Protein AF-A0A356B013-F1 (afdb_monomer_lite)

Radius of gyration: 16.11 Å; chains: 1; bounding box: 36×32×44 Å

pLDDT: mean 87.69, std 13.39, range [35.03, 96.81]

Structure (mmCIF, N/CA/C/O backbone):
data_AF-A0A356B013-F1
#
_entry.id   AF-A0A356B013-F1
#
loop_
_atom_site.group_PDB
_atom_site.id
_atom_site.type_symbol
_atom_site.label_atom_id
_atom_site.label_alt_id
_atom_site.label_comp_id
_atom_site.label_asym_id
_atom_site.label_entity_id
_atom_site.label_seq_id
_atom_site.pdbx_PDB_ins_code
_atom_site.Cartn_x
_atom_site.Cartn_y
_atom_site.Cartn_z
_atom_site.occupancy
_atom_site.B_iso_or_equiv
_atom_site.auth_seq_id
_atom_site.auth_comp_id
_atom_site.auth_asym_id
_atom_site.auth_atom_id
_atom_site.pdbx_PDB_model_num
ATOM 1 N N . MET A 1 1 ? 6.571 1.560 -30.273 1.00 57.28 1 MET A N 1
ATOM 2 C CA . MET A 1 1 ? 6.312 0.480 -29.300 1.00 57.28 1 MET A CA 1
ATOM 3 C C . MET A 1 1 ? 5.177 0.919 -28.402 1.00 57.28 1 MET A C 1
ATOM 5 O O . MET A 1 1 ? 5.310 1.942 -27.735 1.00 57.28 1 MET A O 1
ATOM 9 N N . ASP A 1 2 ? 4.058 0.202 -28.436 1.00 73.00 2 ASP A N 1
ATOM 10 C CA . ASP A 1 2 ? 2.990 0.416 -27.467 1.00 73.00 2 ASP A CA 1
ATOM 11 C C . ASP A 1 2 ? 3.381 -0.263 -26.149 1.00 73.00 2 ASP A C 1
ATOM 13 O O . ASP A 1 2 ? 3.384 -1.486 -26.031 1.00 73.00 2 ASP A O 1
ATOM 17 N N . TYR A 1 3 ? 3.778 0.541 -25.161 1.00 83.81 3 TYR A N 1
ATOM 18 C CA . TYR A 1 3 ? 4.170 0.047 -23.838 1.00 83.81 3 TYR A CA 1
ATOM 19 C C . TYR A 1 3 ? 2.974 -0.413 -22.995 1.00 83.81 3 TYR A C 1
ATOM 21 O O . TYR A 1 3 ? 3.174 -0.860 -21.867 1.00 83.81 3 TYR A O 1
ATOM 29 N N . PHE A 1 4 ? 1.745 -0.317 -23.511 1.00 86.31 4 PHE A N 1
ATOM 30 C CA . PHE A 1 4 ? 0.533 -0.728 -22.811 1.00 86.31 4 PHE A CA 1
ATOM 31 C C . PHE A 1 4 ? 0.639 -2.144 -22.228 1.00 86.31 4 PHE A C 1
ATOM 33 O O . PHE A 1 4 ? 0.439 -2.326 -21.027 1.00 86.31 4 PHE A O 1
ATOM 40 N N . THR A 1 5 ? 1.058 -3.129 -23.028 1.00 88.00 5 THR A N 1
ATOM 41 C CA . THR A 1 5 ? 1.208 -4.525 -22.581 1.00 88.00 5 THR A CA 1
ATOM 42 C C . THR A 1 5 ? 2.231 -4.666 -21.451 1.00 88.00 5 THR A C 1
ATOM 44 O O . THR A 1 5 ? 2.004 -5.406 -20.491 1.00 88.00 5 THR A O 1
ATOM 47 N N . VAL A 1 6 ? 3.334 -3.914 -21.517 1.00 89.69 6 VAL A N 1
ATOM 48 C CA . VAL A 1 6 ? 4.386 -3.935 -20.489 1.00 89.69 6 VAL A CA 1
ATOM 49 C C . VAL A 1 6 ? 3.865 -3.341 -19.181 1.00 89.69 6 VAL A C 1
ATOM 51 O O . VAL A 1 6 ? 4.029 -3.945 -18.124 1.00 89.69 6 VAL A O 1
ATOM 54 N N . ILE A 1 7 ? 3.171 -2.201 -19.242 1.00 91.62 7 ILE A N 1
ATOM 55 C CA . ILE A 1 7 ? 2.559 -1.568 -18.065 1.00 91.62 7 ILE A CA 1
ATOM 56 C C . ILE A 1 7 ? 1.533 -2.494 -17.415 1.00 91.62 7 ILE A C 1
ATOM 58 O O . ILE A 1 7 ? 1.548 -2.662 -16.197 1.00 91.62 7 ILE A O 1
ATOM 62 N N . CYS A 1 8 ? 0.681 -3.141 -18.206 1.00 91.06 8 CYS A N 1
ATOM 63 C CA . CYS A 1 8 ? -0.296 -4.083 -17.676 1.00 91.06 8 CYS A CA 1
ATOM 64 C C . CYS A 1 8 ? 0.365 -5.306 -17.034 1.00 91.06 8 CYS A C 1
ATOM 66 O O . CYS A 1 8 ? -0.074 -5.727 -15.967 1.00 91.06 8 CYS A O 1
ATOM 68 N N . SER A 1 9 ? 1.461 -5.809 -17.605 1.00 91.31 9 SER A N 1
ATOM 69 C CA . SER A 1 9 ? 2.247 -6.897 -17.005 1.00 91.31 9 SER A CA 1
ATOM 70 C C . SER A 1 9 ? 2.846 -6.483 -15.656 1.00 91.31 9 SER A C 1
ATOM 72 O O . SER A 1 9 ? 2.742 -7.223 -14.680 1.00 91.31 9 SER A O 1
ATOM 74 N N . ILE A 1 10 ? 3.383 -5.258 -15.557 1.00 92.94 10 ILE A N 1
ATOM 75 C CA . ILE A 1 10 ? 3.887 -4.695 -14.293 1.00 92.94 10 ILE A CA 1
ATOM 76 C C . ILE A 1 10 ? 2.758 -4.580 -13.258 1.00 92.94 10 ILE A C 1
ATOM 78 O O . ILE A 1 10 ? 2.942 -4.963 -12.104 1.00 92.94 10 ILE A O 1
ATOM 82 N N . ILE A 1 11 ? 1.585 -4.077 -13.658 1.00 93.25 11 ILE A N 1
ATOM 83 C CA . ILE A 1 11 ? 0.411 -3.955 -12.780 1.00 93.25 11 ILE A CA 1
ATOM 84 C C . ILE A 1 11 ? -0.015 -5.331 -12.257 1.00 93.25 11 ILE A C 1
ATOM 86 O O . ILE A 1 11 ? -0.173 -5.496 -11.051 1.00 93.25 11 ILE A O 1
ATOM 90 N N . ILE A 1 12 ? -0.159 -6.324 -13.139 1.00 92.56 12 ILE A N 1
ATOM 91 C CA . ILE A 1 12 ? -0.546 -7.694 -12.768 1.00 92.56 12 ILE A CA 1
ATOM 92 C C . ILE A 1 12 ? 0.474 -8.294 -11.797 1.00 92.56 12 ILE A C 1
ATOM 94 O O . ILE A 1 12 ? 0.097 -8.858 -10.768 1.00 92.56 12 ILE A O 1
ATOM 98 N N . TYR A 1 13 ? 1.766 -8.134 -12.091 1.00 93.25 13 TYR A N 1
ATOM 99 C CA . TYR A 1 13 ? 2.840 -8.613 -11.229 1.00 93.25 13 TYR A CA 1
ATOM 100 C C . TYR A 1 13 ? 2.748 -8.021 -9.816 1.00 93.25 13 TYR A C 1
ATOM 102 O O . TYR A 1 13 ? 2.881 -8.756 -8.834 1.00 93.25 13 TYR A O 1
ATOM 110 N N . VAL A 1 14 ? 2.494 -6.711 -9.715 1.00 93.69 14 VAL A N 1
ATOM 111 C CA . VAL A 1 14 ? 2.348 -6.003 -8.437 1.00 93.69 14 VAL A CA 1
ATOM 112 C C . VAL A 1 14 ? 1.094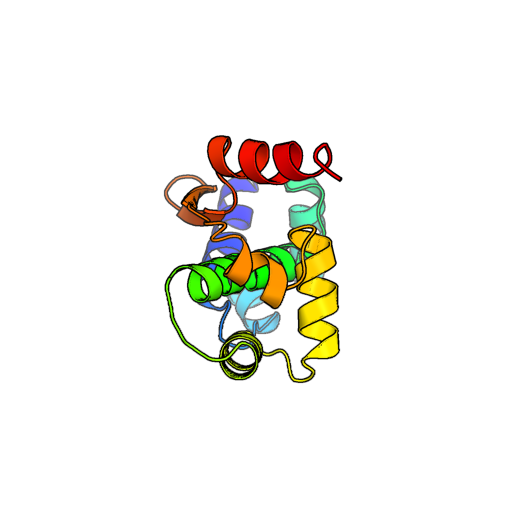 -6.453 -7.688 1.00 93.69 14 VAL A C 1
ATOM 114 O O . VAL A 1 14 ? 1.210 -6.803 -6.514 1.00 93.69 14 VAL A O 1
ATOM 117 N N . GLU A 1 15 ? -0.078 -6.488 -8.334 1.00 92.62 15 GLU A N 1
ATOM 118 C CA . GLU A 1 15 ? -1.342 -6.860 -7.675 1.00 92.62 15 GLU A CA 1
ATOM 119 C C . GLU A 1 15 ? -1.297 -8.281 -7.093 1.00 92.62 15 GLU A C 1
ATOM 121 O O . GLU A 1 15 ? -1.791 -8.511 -5.990 1.00 92.62 15 GLU A O 1
ATOM 126 N N . ASN A 1 16 ? -0.627 -9.217 -7.774 1.00 91.50 16 ASN A N 1
ATOM 127 C CA . ASN A 1 16 ? -0.478 -10.598 -7.307 1.00 91.50 16 ASN A CA 1
ATOM 128 C C . ASN A 1 16 ? 0.502 -10.757 -6.127 1.00 91.50 16 ASN A C 1
ATOM 130 O O . ASN A 1 16 ? 0.544 -11.819 -5.510 1.00 91.50 16 ASN A O 1
ATOM 134 N N . ARG A 1 17 ? 1.296 -9.725 -5.807 1.00 92.38 17 ARG A N 1
ATOM 135 C CA . ARG A 1 17 ? 2.378 -9.773 -4.805 1.00 92.38 17 ARG A CA 1
ATOM 136 C C . ARG A 1 17 ? 2.270 -8.683 -3.737 1.00 92.38 17 ARG A C 1
ATOM 138 O O . ARG A 1 17 ? 3.247 -8.372 -3.066 1.00 92.38 17 ARG A O 1
ATOM 145 N N . LEU A 1 18 ? 1.093 -8.088 -3.527 1.00 91.81 18 LEU A N 1
ATOM 146 C CA . LEU A 1 18 ? 0.931 -7.003 -2.543 1.00 91.81 18 LEU A CA 1
ATOM 147 C C . LEU A 1 18 ? 1.173 -7.439 -1.088 1.00 91.81 18 LEU A C 1
ATOM 149 O O . LEU A 1 18 ? 1.580 -6.609 -0.272 1.00 91.81 18 LEU A O 1
ATOM 153 N N . LYS A 1 19 ? 0.927 -8.716 -0.774 1.00 90.50 19 LYS A N 1
ATOM 154 C CA . LYS A 1 19 ? 1.123 -9.314 0.561 1.00 90.50 19 LYS A CA 1
ATOM 155 C C . LYS A 1 19 ? 2.472 -10.013 0.732 1.00 90.50 19 LYS A C 1
ATOM 157 O O . LYS A 1 19 ? 2.792 -10.506 1.804 1.00 90.50 19 LYS A O 1
ATOM 162 N N . THR A 1 20 ? 3.250 -10.092 -0.339 1.00 88.94 20 THR A N 1
ATOM 163 C CA . THR A 1 20 ? 4.558 -10.742 -0.362 1.00 88.94 20 THR A CA 1
ATOM 164 C C . THR A 1 20 ? 5.621 -9.721 -0.742 1.00 88.94 20 THR A C 1
ATOM 166 O O . THR A 1 20 ? 5.330 -8.554 -1.027 1.00 88.94 20 THR A O 1
ATOM 169 N N . ASP A 1 21 ? 6.881 -10.140 -0.742 1.00 86.12 21 ASP A N 1
ATOM 170 C CA . ASP A 1 21 ? 7.946 -9.276 -1.227 1.00 86.12 21 ASP A CA 1
ATOM 171 C C . ASP A 1 21 ? 7.895 -9.142 -2.751 1.00 86.12 21 ASP A C 1
ATOM 173 O O . ASP A 1 21 ? 7.674 -10.099 -3.494 1.00 86.12 21 ASP A O 1
ATOM 177 N N . ILE A 1 22 ? 8.087 -7.909 -3.215 1.00 88.88 22 ILE A N 1
ATOM 178 C CA . ILE A 1 22 ? 8.131 -7.571 -4.634 1.00 88.88 22 ILE A CA 1
ATOM 179 C C . ILE A 1 22 ? 9.595 -7.602 -5.054 1.00 88.88 22 ILE A C 1
ATOM 181 O O . ILE A 1 22 ? 10.370 -6.696 -4.744 1.00 88.88 22 ILE A O 1
ATOM 185 N N . SER A 1 23 ? 9.971 -8.656 -5.774 1.00 91.75 23 SER A N 1
ATOM 186 C CA . SER A 1 23 ? 11.314 -8.805 -6.324 1.00 91.75 23 SER A CA 1
ATOM 187 C C . SER A 1 23 ? 11.440 -8.018 -7.626 1.00 91.75 23 SER A C 1
ATOM 189 O O . SER A 1 23 ? 10.742 -8.298 -8.601 1.00 91.75 23 SER A O 1
ATOM 191 N N . TYR A 1 24 ? 12.342 -7.034 -7.668 1.00 91.25 24 TYR A N 1
ATOM 192 C CA . TYR A 1 24 ? 12.637 -6.328 -8.918 1.00 91.25 24 TYR A CA 1
ATOM 193 C C . TYR A 1 24 ? 13.338 -7.232 -9.934 1.00 91.25 24 TYR A C 1
ATOM 195 O O . TYR A 1 24 ? 13.084 -7.093 -11.121 1.00 91.25 24 TYR A O 1
ATOM 203 N N . LYS A 1 25 ? 14.130 -8.209 -9.480 1.00 92.69 25 LYS A N 1
ATOM 204 C CA . LYS A 1 25 ? 14.802 -9.176 -10.358 1.00 92.69 25 LYS A CA 1
ATOM 205 C C . LYS A 1 25 ? 13.806 -10.078 -11.092 1.00 92.69 25 LYS A C 1
ATOM 207 O O . LYS A 1 25 ? 13.974 -10.369 -12.271 1.00 92.69 25 LYS A O 1
ATOM 212 N N . GLU A 1 26 ? 12.758 -10.523 -10.398 1.00 91.69 26 GLU A N 1
ATOM 213 C CA . GLU A 1 26 ? 11.666 -11.268 -11.037 1.00 91.69 26 GLU A CA 1
ATOM 214 C C . GLU A 1 26 ? 10.887 -10.386 -12.010 1.00 91.69 26 GLU A C 1
ATOM 216 O O . GLU A 1 26 ? 10.556 -10.842 -13.097 1.00 91.69 26 GLU A O 1
ATOM 221 N N . LEU A 1 27 ? 10.651 -9.119 -11.661 1.00 91.75 27 LEU A N 1
ATOM 222 C CA . LEU A 1 27 ? 9.967 -8.176 -12.545 1.00 91.75 27 LEU A CA 1
ATOM 223 C C . LEU A 1 27 ? 10.763 -7.910 -13.839 1.00 91.75 27 LEU A C 1
ATOM 225 O O . LEU A 1 27 ? 10.178 -7.822 -14.918 1.00 91.75 27 LEU A O 1
ATOM 229 N N . GLU A 1 28 ? 12.090 -7.816 -13.751 1.00 93.56 28 GLU A N 1
ATOM 230 C CA . GLU A 1 28 ? 12.969 -7.723 -14.924 1.00 93.56 28 GLU A CA 1
ATOM 231 C C . GLU A 1 28 ? 12.880 -8.981 -15.796 1.00 93.56 28 GLU A C 1
ATOM 233 O O . GLU A 1 28 ? 12.763 -8.881 -17.016 1.00 93.56 28 GLU A O 1
ATOM 238 N N . LYS A 1 29 ? 12.863 -10.169 -15.176 1.00 91.56 29 LYS A N 1
ATOM 239 C CA . LYS A 1 29 ? 12.711 -11.447 -15.887 1.00 91.56 29 LYS A CA 1
ATOM 240 C C . LYS A 1 29 ? 11.348 -11.572 -16.577 1.00 91.56 29 LYS A C 1
ATOM 242 O O . LYS A 1 29 ? 11.294 -12.047 -17.704 1.00 91.56 29 LYS A O 1
ATOM 247 N N . GLU A 1 30 ? 10.277 -11.150 -15.910 1.00 87.62 30 GLU A N 1
ATOM 248 C CA . GLU A 1 30 ? 8.899 -11.209 -16.417 1.00 87.62 30 GLU A CA 1
ATOM 249 C C . GLU A 1 30 ? 8.696 -10.280 -17.620 1.00 87.62 30 GLU A C 1
ATOM 251 O O . GLU A 1 30 ? 8.038 -10.632 -18.593 1.00 87.62 30 GLU A O 1
ATOM 256 N N . THR A 1 31 ? 9.267 -9.074 -17.557 1.00 88.94 31 THR A N 1
ATOM 257 C CA . THR A 1 31 ? 9.057 -8.040 -18.581 1.00 88.94 31 THR A CA 1
ATOM 258 C C . THR A 1 31 ? 10.111 -8.051 -19.688 1.00 88.94 31 THR A C 1
ATOM 260 O O . THR A 1 31 ? 9.882 -7.457 -20.739 1.00 88.94 31 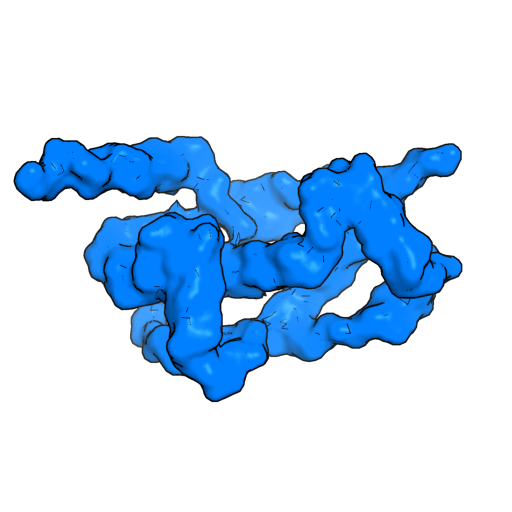THR A O 1
ATOM 263 N N . GLY A 1 32 ? 11.268 -8.682 -19.460 1.00 90.50 32 GLY A N 1
ATOM 264 C CA . GLY A 1 32 ? 12.422 -8.652 -20.363 1.00 90.50 32 GLY A CA 1
ATOM 265 C C . GLY A 1 32 ? 13.184 -7.320 -20.369 1.00 90.50 32 GLY A C 1
ATOM 266 O O . GLY A 1 32 ? 14.098 -7.144 -21.173 1.00 90.50 32 GLY A O 1
ATOM 267 N N . PHE A 1 33 ? 12.831 -6.378 -19.489 1.00 91.88 33 PHE A N 1
ATOM 268 C CA . PHE A 1 33 ? 13.449 -5.056 -19.400 1.00 91.88 33 PHE A CA 1
ATOM 269 C C . PHE A 1 33 ? 14.218 -4.882 -18.095 1.00 91.88 33 PHE A C 1
ATOM 271 O O . PHE A 1 33 ? 13.872 -5.462 -17.072 1.00 91.88 33 PHE A O 1
ATOM 278 N N . SER A 1 34 ? 15.234 -4.020 -18.107 1.00 95.25 34 SER A N 1
ATOM 279 C CA . SER A 1 34 ? 15.915 -3.621 -16.875 1.00 95.25 34 SER A CA 1
ATOM 280 C C . SER A 1 34 ? 15.003 -2.775 -15.983 1.00 95.25 34 SER A C 1
ATOM 282 O O . SER A 1 34 ? 14.140 -2.032 -16.458 1.00 95.25 34 SER A O 1
ATOM 284 N N . ILE A 1 35 ? 15.241 -2.801 -14.674 1.00 95.00 35 ILE A N 1
ATOM 285 C CA . ILE A 1 35 ? 14.451 -2.068 -13.683 1.00 95.00 35 ILE A CA 1
ATOM 286 C C . ILE A 1 35 ? 14.499 -0.557 -13.918 1.00 95.00 35 ILE A C 1
ATOM 288 O O . ILE A 1 35 ? 13.529 0.150 -13.641 1.00 95.00 35 ILE A O 1
ATOM 292 N N . ALA A 1 36 ? 15.615 -0.053 -14.452 1.00 95.38 36 ALA A N 1
ATOM 293 C CA . ALA A 1 36 ? 15.757 1.344 -14.837 1.00 95.38 36 ALA A CA 1
ATOM 294 C C . ALA A 1 36 ? 14.772 1.703 -15.958 1.00 95.38 36 ALA A C 1
ATOM 296 O O . ALA A 1 36 ? 14.035 2.681 -15.829 1.00 95.38 36 ALA A O 1
ATOM 297 N N . HIS A 1 37 ? 14.696 0.872 -17.002 1.00 93.75 37 HIS A N 1
ATOM 298 C CA . HIS A 1 37 ? 13.748 1.071 -18.094 1.00 93.75 37 HIS A CA 1
ATOM 299 C C . HIS A 1 37 ? 12.300 0.929 -17.613 1.00 93.75 37 HIS A C 1
ATOM 301 O O . HIS A 1 37 ? 11.476 1.785 -17.914 1.00 93.75 37 HIS A O 1
ATOM 307 N N . ILE A 1 38 ? 12.007 -0.080 -16.787 1.00 94.19 38 ILE A N 1
ATOM 308 C CA . ILE A 1 38 ? 10.683 -0.297 -16.182 1.00 94.19 38 ILE A CA 1
ATOM 309 C C . ILE A 1 38 ? 10.216 0.937 -15.405 1.00 94.19 38 ILE A C 1
ATOM 311 O O . ILE A 1 38 ? 9.081 1.379 -15.566 1.00 94.19 38 ILE A O 1
ATOM 315 N N . ARG A 1 39 ? 11.076 1.519 -14.562 1.00 94.94 39 ARG A N 1
ATOM 316 C CA . ARG A 1 39 ? 10.733 2.723 -13.789 1.00 94.94 39 ARG A CA 1
ATOM 317 C C . ARG A 1 39 ? 10.465 3.920 -14.695 1.00 94.94 39 ARG A C 1
ATOM 319 O O . ARG A 1 39 ? 9.497 4.637 -14.453 1.00 94.94 39 ARG A O 1
ATOM 326 N N . ASP A 1 40 ? 11.288 4.108 -15.723 1.00 93.75 40 ASP A N 1
ATOM 327 C CA . ASP A 1 40 ? 11.144 5.201 -16.685 1.00 93.75 40 ASP A CA 1
ATOM 328 C C . ASP A 1 40 ? 9.826 5.100 -17.469 1.00 93.75 40 ASP A C 1
ATOM 330 O O . ASP A 1 40 ? 9.021 6.033 -17.451 1.00 93.75 40 ASP A O 1
ATOM 334 N N . ILE A 1 41 ? 9.536 3.942 -18.077 1.00 93.38 41 ILE A N 1
ATOM 335 C CA . ILE A 1 41 ? 8.280 3.743 -18.817 1.00 93.38 41 ILE A CA 1
ATOM 336 C C . ILE A 1 41 ? 7.060 3.843 -17.897 1.00 93.38 41 ILE A C 1
ATOM 338 O O . ILE A 1 41 ? 6.035 4.392 -18.300 1.00 93.38 41 ILE A O 1
ATOM 342 N N . PHE A 1 42 ? 7.166 3.357 -16.656 1.00 94.06 42 PHE A N 1
ATOM 343 C CA . PHE A 1 42 ? 6.059 3.385 -15.708 1.00 94.06 42 PHE A CA 1
ATOM 344 C C . PHE A 1 42 ? 5.721 4.816 -15.298 1.00 94.06 42 PHE A C 1
ATOM 346 O O . PHE A 1 42 ? 4.552 5.197 -15.343 1.00 94.06 42 PHE A O 1
ATOM 353 N N . VAL A 1 43 ? 6.725 5.641 -14.986 1.00 94.81 43 VAL A N 1
ATOM 354 C CA . VAL A 1 43 ? 6.514 7.067 -14.696 1.00 94.81 43 VAL A CA 1
ATOM 355 C C . VAL A 1 43 ? 5.947 7.786 -15.918 1.00 94.81 43 VAL A C 1
ATOM 357 O O . VAL A 1 43 ? 4.949 8.487 -15.789 1.00 94.81 43 VAL A O 1
ATOM 360 N N . LYS A 1 44 ? 6.507 7.562 -17.112 1.00 92.19 44 LYS A N 1
ATOM 361 C CA . LYS A 1 44 ? 6.027 8.189 -18.357 1.00 92.19 44 LYS A CA 1
ATOM 362 C C . LYS A 1 44 ? 4.575 7.849 -18.699 1.00 92.19 44 LYS A C 1
ATOM 364 O O . LYS A 1 44 ? 3.932 8.617 -19.405 1.00 92.19 44 LYS A O 1
ATOM 369 N N . LYS A 1 45 ? 4.066 6.696 -18.252 1.00 90.75 45 LYS A N 1
ATOM 370 C CA . LYS A 1 45 ? 2.698 6.238 -18.551 1.00 90.75 45 LYS A CA 1
ATOM 371 C C . LYS A 1 45 ? 1.693 6.449 -17.427 1.00 90.75 45 LYS A C 1
ATOM 373 O O . LYS A 1 45 ? 0.507 6.544 -17.717 1.00 90.75 45 LYS A O 1
ATOM 378 N N . THR A 1 46 ? 2.137 6.491 -16.176 1.00 89.19 46 THR A N 1
ATOM 379 C CA . THR A 1 46 ? 1.249 6.590 -15.001 1.00 89.19 46 THR A CA 1
ATOM 380 C C . THR A 1 46 ? 1.409 7.894 -14.228 1.00 89.19 46 THR A C 1
ATOM 382 O O . THR A 1 46 ? 0.697 8.104 -13.248 1.00 89.19 46 THR A O 1
ATOM 385 N N . GLU A 1 47 ? 2.378 8.729 -14.622 1.00 92.06 47 GLU A N 1
ATOM 386 C CA . GLU A 1 47 ? 2.779 9.974 -13.950 1.00 92.06 47 GLU A CA 1
ATOM 387 C C . GLU A 1 47 ? 3.190 9.771 -12.481 1.00 92.06 47 GLU A C 1
ATOM 389 O O . GLU A 1 47 ? 3.273 10.710 -11.688 1.00 92.06 47 GLU A O 1
ATOM 394 N N . LYS A 1 48 ? 3.469 8.521 -12.092 1.00 92.75 48 LYS A N 1
ATOM 395 C CA . LYS A 1 48 ? 3.795 8.136 -10.722 1.00 92.75 48 LYS A CA 1
ATOM 396 C C . LYS A 1 48 ? 4.979 7.171 -10.692 1.00 92.75 48 LYS A C 1
ATOM 398 O O . LYS A 1 48 ? 5.061 6.260 -11.513 1.00 92.75 48 LYS A O 1
ATOM 403 N N . PRO A 1 49 ? 5.885 7.300 -9.707 1.00 95.50 49 PRO A N 1
ATOM 404 C CA . PRO A 1 49 ? 6.910 6.292 -9.472 1.00 95.50 49 PRO A CA 1
ATOM 405 C C . PRO A 1 49 ? 6.299 4.928 -9.142 1.00 95.50 49 PRO A C 1
ATOM 407 O O . PRO A 1 49 ? 5.348 4.840 -8.363 1.00 95.50 49 PRO A O 1
ATOM 410 N N . LEU A 1 50 ? 6.909 3.853 -9.647 1.00 94.31 50 LEU A N 1
ATOM 411 C CA . LEU A 1 50 ? 6.473 2.477 -9.378 1.00 94.31 50 LEU A CA 1
ATOM 412 C C . LEU A 1 50 ? 6.399 2.165 -7.872 1.00 94.31 50 LEU A C 1
ATOM 414 O O . LEU A 1 50 ? 5.456 1.532 -7.411 1.00 94.31 50 LEU A O 1
ATOM 418 N N . SER A 1 51 ? 7.358 2.653 -7.081 1.00 93.56 51 SER A N 1
ATOM 419 C CA . SER A 1 51 ? 7.360 2.481 -5.621 1.00 93.56 51 SER A CA 1
ATOM 420 C C . SER A 1 51 ? 6.156 3.143 -4.947 1.00 9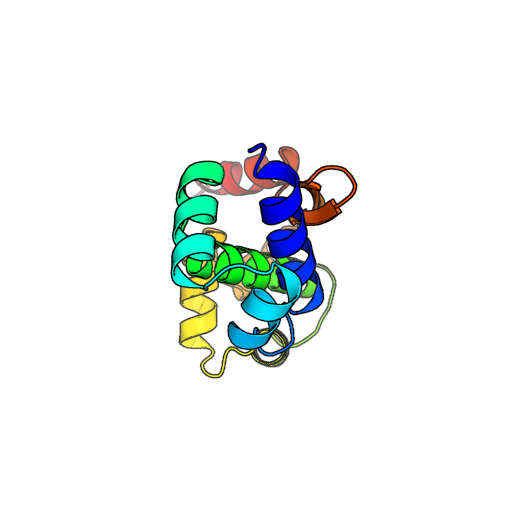3.56 51 SER A C 1
ATOM 422 O O . SER A 1 51 ? 5.569 2.576 -4.025 1.00 93.56 51 SER A O 1
ATOM 424 N N . ARG A 1 52 ? 5.758 4.329 -5.427 1.00 94.25 52 ARG A N 1
ATOM 425 C CA . ARG A 1 52 ? 4.567 5.035 -4.947 1.00 94.25 52 ARG A CA 1
ATOM 426 C C . ARG A 1 52 ? 3.304 4.272 -5.322 1.00 94.25 52 ARG A C 1
ATOM 428 O O . ARG A 1 52 ? 2.442 4.109 -4.466 1.00 94.25 52 ARG A O 1
ATOM 435 N N . TYR A 1 53 ? 3.227 3.771 -6.553 1.00 94.38 53 TYR A N 1
ATOM 436 C CA . TYR A 1 53 ? 2.120 2.926 -6.989 1.00 94.38 53 TYR A CA 1
ATOM 437 C C . TYR A 1 53 ? 1.975 1.695 -6.090 1.00 94.38 53 TYR A C 1
ATOM 439 O O . TYR A 1 53 ? 0.923 1.511 -5.490 1.00 94.38 53 TYR A O 1
ATOM 447 N N . ILE A 1 54 ? 3.045 0.916 -5.901 1.00 95.19 54 ILE A N 1
ATOM 448 C CA . ILE A 1 54 ? 3.055 -0.263 -5.019 1.00 95.19 54 ILE A CA 1
ATOM 449 C C . ILE A 1 54 ? 2.530 0.084 -3.621 1.00 95.19 54 ILE A C 1
ATOM 451 O O . ILE A 1 54 ? 1.681 -0.627 -3.082 1.00 95.19 54 ILE A O 1
ATOM 455 N N . LEU A 1 55 ? 3.010 1.184 -3.033 1.00 94.94 55 LEU A N 1
ATOM 456 C CA . LEU A 1 55 ? 2.567 1.619 -1.712 1.00 94.94 55 LEU A CA 1
ATOM 457 C C . LEU A 1 55 ? 1.071 1.974 -1.693 1.00 94.94 55 LEU A C 1
ATOM 459 O O . LEU A 1 55 ? 0.362 1.546 -0.784 1.00 94.94 55 LEU A O 1
ATOM 463 N N . GLU A 1 56 ? 0.588 2.719 -2.692 1.00 94.62 56 GLU A N 1
ATOM 464 C CA . GLU A 1 56 ? -0.836 3.046 -2.856 1.00 94.62 56 GLU A CA 1
ATOM 465 C C . GLU A 1 56 ? -1.681 1.767 -2.944 1.00 94.62 56 GLU A C 1
ATOM 467 O O . GLU A 1 56 ? -2.682 1.640 -2.237 1.00 94.62 56 GLU A O 1
ATOM 472 N N . ARG A 1 57 ? -1.246 0.775 -3.729 1.00 95.50 57 ARG A N 1
ATOM 473 C CA . ARG A 1 57 ? -1.945 -0.511 -3.871 1.00 95.50 57 ARG A CA 1
ATOM 474 C C . ARG A 1 57 ? -1.998 -1.298 -2.563 1.00 95.50 57 ARG A C 1
ATOM 476 O O . ARG A 1 57 ? -3.073 -1.779 -2.199 1.00 95.50 57 ARG A O 1
ATOM 483 N N . LYS A 1 58 ? -0.885 -1.384 -1.824 1.00 95.81 58 LYS A N 1
ATOM 484 C CA . LYS A 1 58 ? -0.837 -2.035 -0.501 1.00 95.81 58 LYS A CA 1
ATOM 485 C C . LYS A 1 58 ? -1.811 -1.390 0.484 1.00 95.81 58 LYS A C 1
ATOM 487 O O . LYS A 1 58 ? -2.592 -2.089 1.120 1.00 95.81 58 LYS A O 1
ATOM 492 N N . ILE A 1 59 ? -1.809 -0.059 0.570 1.00 96.50 59 ILE A N 1
ATOM 493 C CA . ILE A 1 59 ? -2.697 0.673 1.481 1.00 96.50 59 ILE A CA 1
ATOM 494 C C . ILE A 1 59 ? -4.168 0.510 1.101 1.00 96.50 59 ILE A C 1
ATOM 496 O O . ILE A 1 59 ? -4.992 0.291 1.983 1.00 96.50 59 ILE A O 1
ATOM 500 N N . LEU A 1 60 ? -4.513 0.574 -0.186 1.00 95.50 60 LEU A N 1
ATOM 501 C CA . LEU A 1 60 ? -5.901 0.396 -0.621 1.00 95.50 60 LEU A CA 1
ATOM 502 C C . LEU A 1 60 ? -6.420 -1.010 -0.294 1.00 95.50 60 LEU A C 1
ATOM 504 O O . LEU A 1 60 ? -7.538 -1.150 0.194 1.00 95.50 60 LEU A O 1
ATOM 508 N N . ASN A 1 61 ? -5.604 -2.046 -0.486 1.00 95.69 61 ASN A N 1
ATOM 509 C CA . ASN A 1 61 ? -5.982 -3.410 -0.115 1.00 95.69 61 ASN A CA 1
ATOM 510 C C . ASN A 1 61 ? -6.068 -3.592 1.414 1.00 95.69 61 ASN A C 1
ATOM 512 O O . ASN A 1 61 ? -7.004 -4.223 1.905 1.00 95.69 61 ASN A O 1
ATOM 516 N N . ALA A 1 62 ? -5.181 -2.956 2.186 1.00 95.88 62 ALA A N 1
ATOM 517 C CA . ALA A 1 62 ? -5.317 -2.895 3.640 1.00 95.88 62 ALA A CA 1
ATOM 518 C C . ALA A 1 62 ? -6.618 -2.188 4.066 1.00 95.88 62 ALA A C 1
ATOM 520 O O . ALA A 1 62 ? -7.303 -2.661 4.968 1.00 95.88 62 ALA A O 1
ATOM 521 N N . ALA A 1 63 ? -7.008 -1.098 3.394 1.00 95.56 63 ALA A N 1
ATOM 522 C CA . ALA A 1 63 ? -8.266 -0.392 3.649 1.00 95.56 63 ALA A CA 1
ATOM 523 C C . ALA A 1 63 ? -9.494 -1.280 3.376 1.00 95.56 63 ALA A C 1
ATOM 525 O O . ALA A 1 63 ? -10.484 -1.222 4.113 1.00 95.56 63 ALA A O 1
ATOM 526 N N . PHE A 1 64 ? -9.419 -2.153 2.366 1.00 94.62 64 PHE A N 1
ATOM 527 C CA . PHE A 1 64 ? -10.446 -3.166 2.115 1.00 94.62 64 PHE A CA 1
ATOM 528 C C . PHE A 1 64 ? -10.560 -4.147 3.282 1.00 94.62 64 PHE A C 1
ATOM 530 O O . PHE A 1 64 ? -11.653 -4.346 3.805 1.00 94.62 64 PHE A O 1
ATOM 537 N N . GLU A 1 65 ? -9.445 -4.699 3.763 1.00 94.94 65 GLU A N 1
ATOM 538 C CA . GLU A 1 65 ? -9.473 -5.603 4.922 1.00 94.94 65 GLU A CA 1
ATOM 539 C C . GLU A 1 65 ? -9.955 -4.895 6.195 1.00 94.94 65 GLU A C 1
ATOM 541 O O . GLU A 1 65 ? -10.740 -5.462 6.953 1.00 94.94 65 GLU A O 1
ATOM 546 N N . ILE A 1 66 ? -9.568 -3.635 6.410 1.00 95.00 66 ILE A N 1
ATOM 547 C CA . ILE A 1 66 ? -10.002 -2.842 7.569 1.00 95.00 66 ILE A CA 1
ATOM 548 C C . ILE A 1 66 ? -11.520 -2.641 7.589 1.00 95.00 66 ILE A C 1
ATOM 550 O O . ILE A 1 66 ? -12.104 -2.635 8.676 1.00 95.00 66 ILE A O 1
ATOM 554 N N . SER A 1 67 ? -12.133 -2.470 6.415 1.00 91.06 67 SER A N 1
ATOM 555 C CA . SER A 1 67 ? -13.569 -2.209 6.256 1.00 91.06 67 SER A CA 1
ATOM 556 C C . SER A 1 67 ? -14.427 -3.476 6.250 1.00 91.06 67 SER A C 1
ATOM 558 O O . SER A 1 67 ? -15.579 -3.426 6.676 1.00 91.06 67 SER A O 1
ATOM 560 N N . HIS A 1 68 ? -13.874 -4.613 5.821 1.00 89.62 68 HIS A N 1
ATOM 561 C CA . HIS A 1 68 ? -14.628 -5.862 5.649 1.00 89.62 68 HIS A CA 1
ATOM 562 C C . HIS A 1 68 ? -14.338 -6.919 6.721 1.00 89.62 68 HIS A C 1
ATOM 564 O O . HIS A 1 68 ? -15.024 -7.938 6.778 1.00 89.62 68 HIS A O 1
ATOM 570 N N . THR A 1 69 ? -13.342 -6.703 7.583 1.00 92.94 69 THR A N 1
ATOM 571 C CA . THR A 1 69 ? -12.946 -7.669 8.616 1.00 92.94 69 THR A CA 1
ATOM 572 C C . THR A 1 69 ? -12.834 -7.022 9.997 1.00 92.94 69 THR A C 1
ATOM 574 O O . THR A 1 69 ? -12.688 -5.806 10.139 1.00 92.94 69 THR A O 1
ATOM 577 N N . LYS A 1 70 ? -12.869 -7.857 11.042 1.00 92.25 70 LYS A N 1
ATOM 578 C CA . LYS A 1 70 ? -12.631 -7.455 12.441 1.00 92.25 70 LYS A CA 1
ATOM 579 C C . LYS A 1 70 ? -11.174 -7.640 12.879 1.00 92.25 70 LYS A C 1
ATOM 581 O O . LYS A 1 70 ? -10.874 -7.544 14.064 1.00 92.25 70 LYS A O 1
ATOM 586 N N . GLU A 1 71 ? -10.278 -7.930 11.943 1.00 95.62 71 GLU A N 1
ATOM 587 C CA . GLU A 1 71 ? -8.877 -8.204 12.243 1.00 95.62 71 GLU A CA 1
ATOM 588 C C . GLU A 1 71 ? -8.170 -6.978 12.836 1.00 95.62 71 GLU A C 1
ATOM 590 O O . GLU A 1 71 ? -8.558 -5.827 12.593 1.00 95.62 71 GLU A O 1
ATOM 595 N N . THR A 1 72 ? -7.152 -7.200 13.665 1.00 95.31 72 THR A N 1
ATOM 596 C CA . THR A 1 72 ? -6.420 -6.100 14.299 1.00 95.31 72 THR A CA 1
ATOM 597 C C . THR A 1 72 ? -5.670 -5.284 13.243 1.00 95.31 72 THR A C 1
ATOM 599 O O . THR A 1 72 ? -5.213 -5.806 12.228 1.00 95.31 72 THR A O 1
ATOM 602 N N . LEU A 1 73 ? -5.534 -3.974 13.475 1.00 95.00 73 LEU A N 1
ATOM 603 C CA . LEU A 1 73 ? -4.803 -3.096 12.554 1.00 95.00 73 LEU A CA 1
ATOM 604 C C . LEU A 1 73 ? -3.328 -3.506 12.427 1.00 95.00 73 LEU A C 1
ATOM 606 O O . LEU A 1 73 ? -2.748 -3.346 11.358 1.00 95.00 73 LEU A O 1
ATOM 610 N N . LEU A 1 74 ? -2.757 -4.062 13.501 1.00 95.00 74 LEU A N 1
ATOM 611 C CA . LEU A 1 74 ? -1.401 -4.602 13.525 1.00 95.00 74 LEU A CA 1
ATOM 612 C C . LEU A 1 74 ? -1.254 -5.791 12.569 1.00 95.00 74 LEU A C 1
ATOM 614 O O . LEU A 1 74 ? -0.409 -5.738 11.683 1.00 95.00 74 LEU A O 1
ATOM 618 N N . ASN A 1 75 ? -2.121 -6.804 12.674 1.00 95.56 75 ASN A N 1
ATOM 619 C CA . ASN A 1 75 ? -2.049 -7.983 11.806 1.00 95.56 75 ASN A CA 1
ATOM 620 C C . ASN A 1 75 ? -2.254 -7.602 10.333 1.00 95.56 75 ASN A C 1
ATOM 622 O O . ASN A 1 75 ? -1.551 -8.092 9.450 1.00 95.56 75 ASN A O 1
ATOM 626 N N . ILE A 1 76 ? -3.181 -6.675 10.057 1.00 96.12 76 ILE A N 1
ATOM 627 C CA . ILE A 1 76 ? -3.375 -6.157 8.698 1.00 96.12 76 ILE A CA 1
ATOM 628 C C . ILE A 1 76 ? -2.098 -5.457 8.215 1.00 96.12 76 ILE A C 1
ATOM 630 O O . ILE A 1 76 ? -1.660 -5.714 7.099 1.00 96.12 76 ILE A O 1
ATOM 634 N N . ALA A 1 77 ? -1.467 -4.606 9.027 1.00 95.62 77 ALA A N 1
ATOM 635 C CA . ALA A 1 77 ? -0.217 -3.943 8.653 1.00 95.62 77 ALA A CA 1
ATOM 636 C C . ALA A 1 77 ? 0.902 -4.957 8.333 1.00 95.62 77 ALA A C 1
ATOM 638 O O . ALA A 1 77 ? 1.583 -4.825 7.309 1.00 95.62 77 ALA A O 1
ATOM 639 N N . GLU A 1 78 ? 1.042 -6.001 9.151 1.00 94.94 78 GLU A N 1
ATOM 640 C CA . GLU A 1 78 ? 2.026 -7.071 8.958 1.00 94.94 78 GLU A CA 1
ATOM 641 C C . GLU A 1 78 ? 1.814 -7.825 7.640 1.00 94.94 78 GLU A C 1
ATOM 643 O O . GLU A 1 78 ? 2.779 -8.022 6.901 1.00 94.94 78 GLU A O 1
ATOM 648 N N . LYS A 1 79 ? 0.563 -8.143 7.267 1.00 95.19 79 LYS A N 1
ATOM 649 C CA . LYS A 1 79 ? 0.239 -8.794 5.979 1.00 95.19 79 LYS A CA 1
ATOM 650 C C . LYS A 1 79 ? 0.715 -8.023 4.751 1.00 95.19 79 LYS A C 1
ATOM 652 O O . LYS A 1 79 ? 0.901 -8.623 3.699 1.00 95.19 79 LYS A O 1
ATOM 657 N N . TYR A 1 80 ? 0.864 -6.702 4.849 1.00 95.00 80 TYR A N 1
ATOM 658 C CA . TYR A 1 80 ? 1.350 -5.856 3.753 1.00 95.00 80 TYR A CA 1
ATOM 659 C C . TYR A 1 80 ? 2.836 -5.472 3.913 1.00 95.00 80 TYR A C 1
ATOM 661 O O . TYR A 1 80 ? 3.330 -4.575 3.217 1.00 95.00 80 TYR A O 1
ATOM 669 N N . ASN A 1 81 ? 3.568 -6.194 4.770 1.00 92.06 81 ASN A N 1
ATOM 670 C CA . ASN A 1 81 ? 4.988 -6.031 5.103 1.00 92.06 81 ASN A CA 1
ATOM 671 C C . ASN A 1 81 ? 5.331 -4.692 5.774 1.00 92.06 81 ASN A C 1
ATOM 673 O O . ASN A 1 81 ? 6.443 -4.176 5.621 1.00 92.06 81 ASN A O 1
ATOM 677 N N . PHE A 1 82 ? 4.404 -4.116 6.544 1.00 93.19 82 PHE A N 1
ATOM 678 C CA . PHE A 1 82 ? 4.722 -2.985 7.411 1.00 93.19 82 PHE A CA 1
ATOM 679 C C . PHE A 1 82 ? 5.215 -3.486 8.766 1.00 93.19 82 PHE A C 1
ATOM 681 O O . PHE A 1 82 ? 4.432 -3.884 9.618 1.00 93.19 82 PHE A O 1
ATOM 688 N N . LYS A 1 83 ? 6.532 -3.412 8.979 1.00 89.06 83 LYS A N 1
ATOM 6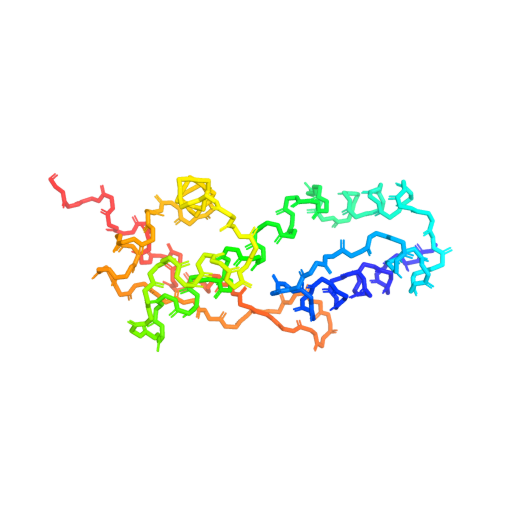89 C CA . LYS A 1 83 ? 7.165 -3.797 10.253 1.00 89.06 83 LYS A CA 1
ATOM 690 C C . LYS A 1 83 ? 6.867 -2.827 11.398 1.00 89.06 83 LYS A C 1
ATOM 692 O O . LYS A 1 83 ? 6.960 -3.203 12.557 1.00 89.06 83 LYS A O 1
ATOM 697 N N . ASN A 1 84 ? 6.572 -1.568 11.071 1.00 93.50 84 ASN A N 1
ATOM 698 C CA . ASN A 1 84 ? 6.296 -0.525 12.051 1.00 93.50 84 ASN A CA 1
ATOM 699 C C . ASN A 1 84 ? 4.859 0.016 11.864 1.00 93.50 84 ASN A C 1
ATOM 701 O O . ASN A 1 84 ? 4.563 0.582 10.800 1.00 93.50 84 ASN A O 1
ATOM 705 N N . PRO A 1 85 ? 3.988 -0.099 12.887 1.00 92.44 85 PRO A N 1
ATOM 706 C CA . PRO A 1 85 ? 2.625 0.442 12.872 1.00 92.44 85 PRO A CA 1
ATOM 707 C C . PRO A 1 85 ? 2.534 1.951 12.608 1.00 92.44 85 PRO A C 1
ATOM 709 O O . PRO A 1 85 ? 1.593 2.406 11.953 1.00 92.44 85 PRO A O 1
ATOM 712 N N . ASP A 1 86 ? 3.517 2.740 13.045 1.00 94.38 86 ASP A N 1
ATOM 713 C CA . ASP A 1 86 ? 3.560 4.183 12.791 1.00 94.38 86 ASP A CA 1
ATOM 714 C C . ASP A 1 86 ? 3.808 4.477 11.314 1.00 94.38 86 ASP A C 1
ATOM 716 O O . ASP A 1 86 ? 3.212 5.391 10.740 1.00 94.38 86 ASP A O 1
ATOM 720 N N . THR A 1 87 ? 4.686 3.697 10.675 1.00 95.69 87 THR A N 1
ATOM 721 C CA . THR A 1 87 ? 4.946 3.814 9.236 1.00 95.69 87 THR A CA 1
ATOM 722 C C . THR A 1 87 ? 3.694 3.467 8.441 1.00 95.69 87 THR A C 1
ATOM 724 O O . THR A 1 87 ? 3.345 4.198 7.512 1.00 95.69 87 THR A O 1
ATOM 727 N N . PHE A 1 88 ? 2.990 2.402 8.837 1.00 96.81 88 PHE A N 1
ATOM 728 C CA . PHE A 1 88 ? 1.704 2.040 8.249 1.00 96.81 88 PHE A CA 1
ATOM 729 C C . PHE A 1 88 ? 0.680 3.165 8.415 1.00 96.81 88 PHE A C 1
ATOM 731 O O . PHE A 1 88 ? 0.135 3.638 7.423 1.00 96.81 88 PHE A O 1
ATOM 738 N N . THR A 1 89 ? 0.481 3.661 9.637 1.00 96.69 89 THR A N 1
ATOM 739 C CA . THR A 1 89 ? -0.508 4.706 9.943 1.00 96.69 89 THR A CA 1
ATOM 740 C C . THR A 1 89 ? -0.246 5.991 9.161 1.00 96.69 89 THR A C 1
ATOM 742 O O . THR A 1 89 ? -1.172 6.553 8.573 1.00 96.69 89 THR A O 1
ATOM 745 N N . ARG A 1 90 ? 1.015 6.440 9.073 1.00 96.31 90 ARG A N 1
ATOM 746 C CA . ARG A 1 90 ? 1.388 7.627 8.283 1.00 96.31 90 ARG A CA 1
ATOM 747 C C . ARG A 1 90 ? 1.151 7.418 6.790 1.00 96.31 90 ARG A C 1
ATOM 749 O O . ARG A 1 90 ? 0.605 8.302 6.131 1.00 96.31 90 ARG A O 1
ATOM 756 N N . ALA A 1 91 ? 1.551 6.267 6.246 1.00 96.06 91 ALA A N 1
ATOM 757 C CA . ALA A 1 91 ? 1.326 5.948 4.838 1.00 96.06 91 ALA A CA 1
ATOM 758 C C . ALA A 1 91 ? -0.173 5.858 4.518 1.00 96.06 91 ALA A C 1
ATOM 760 O O . ALA A 1 91 ? -0.614 6.410 3.509 1.00 96.06 91 ALA A O 1
ATOM 761 N N . PHE A 1 92 ? -0.943 5.227 5.404 1.00 96.50 92 PHE A N 1
ATOM 762 C CA . PHE A 1 92 ? -2.386 5.076 5.294 1.00 96.50 92 PHE A CA 1
ATOM 763 C C . PHE A 1 92 ? -3.085 6.438 5.300 1.00 96.50 92 PHE A C 1
ATOM 765 O O . PHE A 1 92 ? -3.828 6.738 4.367 1.00 96.50 92 PHE A O 1
ATOM 772 N N . LYS A 1 93 ? -2.765 7.310 6.266 1.00 95.00 93 LYS A N 1
ATOM 773 C CA . LYS A 1 93 ? -3.314 8.674 6.330 1.00 95.00 93 LYS A CA 1
ATOM 774 C C . LYS A 1 93 ? -2.947 9.509 5.113 1.00 95.00 93 LYS A C 1
ATOM 776 O O . LYS A 1 93 ? -3.800 10.188 4.559 1.00 95.00 93 LYS A O 1
ATOM 781 N N . ARG A 1 94 ? -1.709 9.413 4.628 1.00 93.94 94 ARG A N 1
ATOM 782 C CA . ARG A 1 94 ? -1.279 10.139 3.424 1.00 93.94 94 ARG A CA 1
ATOM 783 C C . ARG A 1 94 ? -2.051 9.731 2.164 1.00 93.94 94 ARG A C 1
ATOM 785 O O . ARG A 1 94 ? -2.223 10.558 1.278 1.00 93.94 94 ARG A O 1
ATOM 792 N N . ILE A 1 95 ? -2.452 8.465 2.052 1.00 92.94 95 ILE A N 1
ATOM 793 C CA . ILE A 1 95 ? -3.112 7.929 0.850 1.00 92.94 95 ILE A CA 1
ATOM 794 C C . ILE A 1 95 ? -4.638 8.029 0.941 1.00 92.94 95 ILE A C 1
ATOM 796 O O . ILE A 1 95 ? -5.287 8.273 -0.071 1.00 92.94 95 ILE A O 1
ATOM 800 N N . THR A 1 96 ? -5.207 7.836 2.130 1.00 91.69 96 THR A N 1
ATOM 801 C CA . THR A 1 96 ? -6.665 7.780 2.341 1.00 91.69 96 THR A CA 1
ATOM 802 C C . THR A 1 96 ? -7.247 9.048 2.970 1.00 91.69 96 THR A C 1
ATOM 804 O O . THR A 1 96 ? -8.460 9.204 2.995 1.00 91.69 96 THR A O 1
ATOM 807 N N . GLY A 1 97 ? -6.404 9.939 3.500 1.00 92.44 97 GLY A N 1
ATOM 808 C CA . GLY A 1 97 ? -6.801 11.125 4.268 1.00 92.44 97 GLY A CA 1
ATOM 809 C C . GLY A 1 97 ? -7.027 10.863 5.763 1.00 92.44 97 GLY A C 1
ATOM 810 O O . GLY A 1 97 ? -6.917 11.786 6.566 1.00 92.44 97 GLY A O 1
ATOM 811 N N . LEU A 1 98 ? -7.262 9.611 6.165 1.00 93.12 98 LEU A N 1
ATOM 812 C CA . LEU A 1 98 ? -7.652 9.237 7.529 1.00 93.12 98 LEU A CA 1
ATOM 813 C C . LEU A 1 98 ? -6.695 8.213 8.128 1.00 93.12 98 LEU A C 1
ATOM 815 O O . LEU A 1 98 ? -6.032 7.472 7.412 1.00 93.12 98 LEU A O 1
ATOM 819 N N . THR A 1 99 ? -6.617 8.127 9.449 1.00 95.38 99 THR A N 1
ATOM 820 C CA . THR A 1 99 ? -5.914 7.019 10.108 1.00 95.38 99 THR A CA 1
ATOM 821 C C . THR A 1 99 ? -6.679 5.699 9.924 1.00 95.38 99 THR A C 1
ATOM 823 O O . THR A 1 99 ? -7.899 5.713 9.740 1.00 95.38 99 THR A O 1
ATOM 826 N N . PRO A 1 100 ? -6.013 4.532 10.024 1.00 94.69 100 PRO A N 1
ATOM 827 C CA . PRO A 1 100 ? -6.686 3.232 9.945 1.00 94.69 100 PRO A CA 1
ATOM 828 C C . PRO A 1 100 ? -7.850 3.079 10.944 1.00 94.69 100 PRO A C 1
ATOM 830 O O . PRO A 1 100 ? -8.889 2.504 10.616 1.00 94.69 100 PRO A O 1
ATOM 833 N N . SER A 1 101 ? -7.697 3.629 12.155 1.00 94.44 101 SER A N 1
ATOM 834 C CA . SER A 1 101 ? -8.726 3.615 13.202 1.00 94.44 101 SER A CA 1
ATOM 835 C C . SER A 1 101 ? -9.940 4.473 12.838 1.00 94.44 101 SER A C 1
ATOM 837 O O . SER A 1 101 ? -11.073 4.008 12.965 1.00 94.44 101 SER A O 1
ATOM 839 N N . GLU A 1 102 ? -9.721 5.699 12.351 1.00 93.56 102 GLU A N 1
ATOM 840 C CA . GLU A 1 102 ? -10.794 6.584 11.867 1.00 93.56 102 GLU A CA 1
ATOM 841 C C . GLU A 1 102 ? -11.517 5.966 10.670 1.00 93.56 102 GLU A C 1
ATOM 843 O O . GLU A 1 102 ? -12.745 5.951 10.627 1.00 93.56 102 GLU A O 1
ATOM 848 N N . PHE A 1 103 ? -10.764 5.378 9.738 1.00 94.12 103 PHE A N 1
ATOM 849 C CA . PHE A 1 103 ? -11.309 4.707 8.561 1.00 94.12 103 PHE A CA 1
ATOM 850 C C . PHE A 1 103 ? -12.283 3.585 8.946 1.00 94.12 103 PHE A C 1
ATOM 852 O O . PHE A 1 103 ? -13.393 3.502 8.412 1.00 94.12 103 PHE A O 1
ATOM 859 N N . ARG A 1 104 ? -11.902 2.763 9.935 1.00 93.06 104 ARG A N 1
ATOM 860 C CA . ARG A 1 104 ? -12.761 1.713 10.500 1.00 93.06 104 ARG A CA 1
ATOM 861 C C . ARG A 1 104 ? -13.980 2.289 11.217 1.00 93.06 104 ARG A C 1
ATOM 863 O O . ARG A 1 104 ? -15.093 1.814 10.996 1.00 93.06 104 ARG A O 1
ATOM 870 N N . LYS A 1 105 ? -13.784 3.300 12.068 1.00 92.50 105 LYS A N 1
ATOM 871 C CA . LYS A 1 105 ? -14.858 3.935 12.849 1.00 92.50 105 LYS A CA 1
ATOM 872 C C . LYS A 1 105 ? -15.928 4.543 11.939 1.00 92.50 105 LYS A C 1
ATOM 874 O O . LYS A 1 105 ? -17.116 4.345 12.180 1.00 92.50 105 LYS A O 1
ATOM 879 N N . ASN A 1 106 ? -15.503 5.203 10.865 1.00 90.06 106 ASN A N 1
ATOM 880 C CA . ASN A 1 106 ? -16.380 5.879 9.910 1.00 90.06 106 ASN A CA 1
ATOM 881 C C . ASN A 1 106 ? -17.065 4.916 8.925 1.00 90.06 106 ASN A C 1
ATOM 883 O O . ASN A 1 106 ? -17.867 5.361 8.102 1.00 90.06 106 ASN A O 1
ATOM 887 N N . LYS A 1 107 ? -16.769 3.605 8.999 1.00 87.75 107 LYS A N 1
ATOM 888 C CA . LYS A 1 107 ? -17.302 2.569 8.096 1.00 87.75 107 LYS A CA 1
ATOM 889 C C . LYS A 1 107 ? -17.170 2.981 6.625 1.00 87.75 107 LYS A C 1
ATOM 891 O O . LYS A 1 107 ? -18.122 2.888 5.845 1.00 87.75 107 LYS A O 1
ATOM 896 N N . ILE A 1 108 ? -16.001 3.515 6.281 1.00 88.62 108 ILE A N 1
ATOM 897 C CA . ILE A 1 108 ? -15.656 3.845 4.899 1.00 88.62 108 ILE A CA 1
ATOM 898 C C . ILE A 1 108 ? -15.343 2.536 4.191 1.00 88.62 108 ILE A C 1
ATOM 900 O O . ILE A 1 108 ? -14.744 1.640 4.792 1.00 88.62 108 ILE A O 1
ATOM 904 N N . THR A 1 109 ? -15.766 2.405 2.938 1.00 87.19 109 THR A N 1
ATOM 905 C CA . THR A 1 109 ? -15.518 1.189 2.173 1.00 87.19 109 THR A CA 1
ATOM 906 C C . THR A 1 109 ? -14.673 1.489 0.945 1.00 87.19 109 THR A C 1
ATOM 908 O O . THR A 1 109 ? -14.430 2.627 0.554 1.00 87.19 109 THR A O 1
ATOM 911 N N . VAL A 1 110 ? -14.104 0.446 0.365 1.00 88.50 110 VAL A N 1
ATOM 912 C CA . VAL A 1 110 ? -13.374 0.552 -0.895 1.00 88.50 110 VAL A CA 1
ATOM 913 C C . VAL A 1 110 ? -13.911 -0.519 -1.819 1.00 88.50 110 VAL A C 1
ATOM 915 O O . VAL A 1 110 ? -14.202 -1.636 -1.392 1.00 88.50 110 VAL A O 1
ATOM 918 N N . GLY A 1 111 ? -14.095 -0.149 -3.080 1.00 87.50 111 GLY A N 1
ATOM 919 C CA . GLY A 1 111 ? -14.714 -0.999 -4.085 1.00 87.50 111 GLY A CA 1
ATOM 920 C C . GLY A 1 111 ? -13.693 -1.594 -5.044 1.00 87.50 111 GLY A C 1
ATOM 921 O O . GLY A 1 111 ? -12.481 -1.417 -4.907 1.00 87.50 111 GLY A O 1
ATOM 922 N N . ARG A 1 112 ? -14.201 -2.286 -6.064 1.00 89.12 112 ARG A N 1
ATOM 923 C CA . ARG A 1 112 ? -13.395 -2.746 -7.198 1.00 89.12 112 ARG A CA 1
ATOM 924 C C . ARG A 1 112 ? -13.323 -1.647 -8.254 1.00 89.12 112 ARG A C 1
ATOM 926 O O . ARG A 1 112 ? -14.346 -1.097 -8.648 1.00 89.12 112 ARG A O 1
ATOM 933 N N . ILE A 1 113 ? -12.119 -1.379 -8.742 1.00 90.88 113 ILE A N 1
ATOM 934 C CA . ILE A 1 113 ? -11.836 -0.455 -9.841 1.00 90.88 113 ILE A CA 1
ATOM 935 C C . ILE A 1 113 ? -11.075 -1.180 -10.951 1.00 90.88 113 ILE A C 1
ATOM 937 O O . ILE A 1 113 ? -10.388 -2.174 -10.707 1.00 90.88 113 ILE A O 1
ATOM 941 N N . LYS A 1 114 ? -11.189 -0.678 -12.181 1.00 90.00 114 LYS A N 1
ATOM 942 C CA . LYS A 1 114 ? -10.403 -1.161 -13.320 1.00 90.00 114 LYS A CA 1
ATOM 943 C C . LYS A 1 114 ? -9.009 -0.525 -13.279 1.00 90.00 114 LYS A C 1
ATOM 945 O O . LYS A 1 114 ? -8.904 0.694 -13.213 1.00 90.00 114 LYS A O 1
ATOM 950 N N . LEU A 1 115 ? -7.961 -1.348 -13.320 1.00 89.31 115 LEU A N 1
ATOM 951 C CA . LEU A 1 115 ? -6.556 -0.914 -13.311 1.00 89.31 115 LEU A CA 1
ATOM 952 C C . LEU A 1 115 ? -5.950 -0.906 -14.721 1.00 89.31 115 LEU A C 1
ATOM 954 O O . LEU A 1 115 ? -5.281 0.045 -15.106 1.00 89.31 115 LEU A O 1
ATOM 958 N N . CYS A 1 116 ? -6.209 -1.962 -15.493 1.00 86.69 116 CYS A N 1
ATOM 959 C CA . CYS A 1 116 ? -5.860 -2.102 -16.910 1.00 86.69 116 CYS A CA 1
ATOM 960 C C . CYS A 1 116 ? -6.989 -2.883 -17.625 1.00 86.69 116 CYS A C 1
ATOM 962 O O . CYS A 1 116 ? -7.923 -3.370 -16.984 1.00 86.69 116 CYS A O 1
ATOM 964 N N . ALA A 1 117 ? -6.967 -2.977 -18.960 1.00 82.62 117 ALA A N 1
ATOM 965 C CA . ALA A 1 117 ? -7.816 -3.885 -19.731 1.00 82.62 117 ALA A CA 1
ATOM 966 C C . ALA A 1 117 ? -7.840 -5.301 -19.118 1.00 82.62 117 ALA A C 1
ATOM 968 O O . ALA A 1 117 ? -6.829 -5.991 -19.089 1.00 82.62 117 ALA A O 1
ATOM 969 N N . GLY A 1 118 ? -9.000 -5.704 -18.589 1.00 84.75 118 GLY A N 1
ATOM 970 C CA . GLY A 1 118 ? -9.205 -7.010 -17.952 1.00 84.75 118 GLY A CA 1
ATOM 971 C C . GLY A 1 118 ? -8.678 -7.150 -16.518 1.00 84.75 118 GLY A C 1
ATOM 972 O O . GLY A 1 118 ? -8.956 -8.159 -15.880 1.00 84.75 118 GLY A O 1
ATOM 973 N N . VAL A 1 119 ? -7.976 -6.149 -15.975 1.00 87.50 119 VAL A N 1
ATOM 974 C CA . VAL A 1 119 ? -7.377 -6.205 -14.631 1.00 87.50 119 VAL A CA 1
ATOM 975 C C . VAL A 1 119 ? -8.137 -5.289 -13.681 1.00 87.50 119 VAL A C 1
ATOM 977 O O . VAL A 1 119 ? -8.273 -4.089 -13.931 1.00 87.50 119 VAL A O 1
ATOM 980 N N . TYR A 1 120 ? -8.597 -5.848 -12.565 1.00 89.88 120 TYR A N 1
ATOM 981 C CA . TYR A 1 120 ? -9.338 -5.135 -11.529 1.00 89.88 120 TYR A CA 1
ATOM 982 C C . TYR A 1 120 ? -8.615 -5.245 -10.192 1.00 89.88 120 TYR A C 1
ATOM 984 O O . TYR A 1 120 ? -8.031 -6.281 -9.889 1.00 89.88 120 TYR A O 1
ATOM 992 N N . GLY A 1 121 ? -8.721 -4.208 -9.372 1.00 90.75 121 GLY A N 1
ATOM 993 C CA . GLY A 1 121 ? -8.195 -4.213 -8.012 1.00 90.75 121 GLY A CA 1
ATOM 994 C C . GLY A 1 121 ? -8.996 -3.297 -7.102 1.00 90.75 121 GLY A C 1
ATOM 995 O O . GLY A 1 121 ? -9.978 -2.687 -7.518 1.00 90.75 121 GLY A O 1
ATOM 996 N N . VAL A 1 122 ? -8.585 -3.198 -5.843 1.00 91.62 122 VAL A N 1
ATOM 997 C CA . VAL A 1 122 ? -9.269 -2.356 -4.853 1.00 91.62 122 VAL A CA 1
ATOM 998 C C . VAL A 1 122 ? -8.996 -0.872 -5.105 1.00 91.62 122 VAL A C 1
ATOM 1000 O O . VAL A 1 122 ? -7.855 -0.501 -5.365 1.00 91.62 122 VAL A O 1
ATOM 1003 N N . GLY A 1 123 ? -9.996 -0.004 -4.983 1.00 88.88 123 GLY A N 1
ATOM 1004 C CA . GLY A 1 123 ? -9.802 1.444 -4.993 1.00 88.88 123 GLY A CA 1
ATOM 1005 C C . GLY A 1 123 ? -11.026 2.218 -4.518 1.00 88.88 123 GLY A C 1
ATOM 1006 O O . GLY A 1 123 ? -12.081 1.645 -4.246 1.00 88.88 123 GLY A O 1
ATOM 1007 N N . PHE A 1 124 ? -10.882 3.537 -4.421 1.00 82.06 124 PHE A N 1
ATOM 1008 C CA . PHE A 1 124 ? -12.007 4.415 -4.121 1.00 82.06 124 PHE A CA 1
ATOM 1009 C C . PHE A 1 124 ? -12.901 4.551 -5.355 1.00 82.06 124 PHE A C 1
ATOM 1011 O O . PHE A 1 1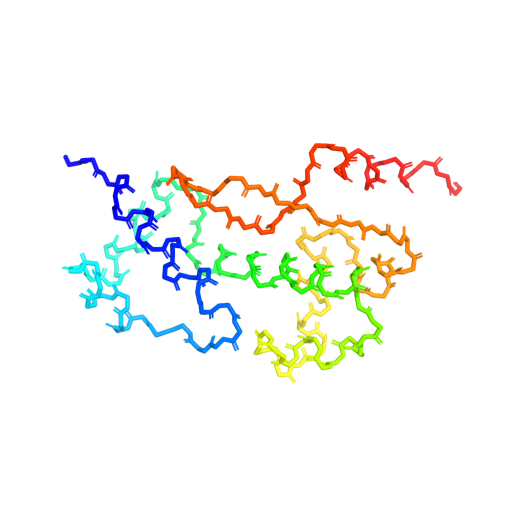24 ? -12.438 4.935 -6.428 1.00 82.06 124 PHE A O 1
ATOM 1018 N N . THR A 1 125 ? -14.181 4.218 -5.210 1.00 71.81 125 THR A N 1
ATOM 1019 C CA . THR A 1 125 ? -15.200 4.501 -6.226 1.00 71.81 125 THR A CA 1
ATOM 1020 C C . THR A 1 125 ? -15.666 5.950 -6.082 1.00 71.81 125 THR A C 1
ATOM 1022 O O . THR A 1 125 ? -15.545 6.544 -5.011 1.00 71.81 125 THR A O 1
ATOM 1025 N N . SER A 1 126 ? -16.224 6.538 -7.143 1.00 60.44 126 SER A N 1
ATOM 1026 C CA . SER A 1 126 ? -16.691 7.935 -7.134 1.00 60.44 126 SER A CA 1
ATOM 1027 C C . SER A 1 126 ? -17.657 8.245 -5.980 1.00 60.44 126 SER A C 1
ATOM 1029 O O . SER A 1 126 ? -17.611 9.339 -5.423 1.00 60.44 126 SER A O 1
ATOM 1031 N N . ASN A 1 127 ? -18.462 7.261 -5.563 1.00 57.62 127 ASN A N 1
ATOM 1032 C CA . ASN A 1 127 ? -19.386 7.383 -4.431 1.00 57.62 127 ASN A CA 1
ATOM 1033 C C . ASN A 1 127 ? -18.656 7.434 -3.072 1.00 57.62 127 ASN A C 1
ATOM 1035 O O . ASN A 1 127 ? -19.041 8.196 -2.189 1.00 57.62 127 ASN A O 1
ATOM 1039 N N . GLU A 1 128 ? -17.571 6.672 -2.906 1.00 60.94 128 GLU A N 1
ATOM 1040 C CA . GLU A 1 128 ? -16.760 6.661 -1.676 1.00 60.94 128 GLU A CA 1
ATOM 1041 C C . GLU A 1 128 ? -15.946 7.957 -1.519 1.00 60.94 128 GLU A C 1
ATOM 1043 O O . GLU A 1 128 ? -15.803 8.478 -0.413 1.00 60.94 128 GLU A O 1
ATOM 1048 N N . ILE A 1 129 ? -15.471 8.532 -2.632 1.00 60.47 129 ILE A N 1
ATOM 1049 C CA . ILE A 1 129 ? -14.732 9.808 -2.637 1.00 60.47 129 ILE A CA 1
ATOM 1050 C C . ILE A 1 129 ? -15.625 10.965 -2.156 1.00 60.47 129 ILE A C 1
ATOM 1052 O O . ILE A 1 129 ? -15.158 11.837 -1.422 1.00 60.47 129 ILE A O 1
ATOM 1056 N N . GLN A 1 130 ? -16.912 10.971 -2.523 1.00 56.16 130 GLN A N 1
ATOM 1057 C CA . GLN A 1 130 ? -17.872 11.974 -2.043 1.00 56.16 130 GLN A CA 1
ATOM 1058 C C . GLN A 1 130 ? -18.123 11.852 -0.534 1.00 56.16 130 GLN A C 1
ATOM 1060 O O . GLN A 1 130 ? -18.145 12.863 0.165 1.00 56.16 130 GLN A O 1
ATOM 1065 N N . LYS A 1 131 ? -18.227 10.623 -0.012 1.00 56.97 131 LYS A N 1
ATOM 1066 C CA . LYS A 1 131 ? -18.412 10.361 1.424 1.00 56.97 131 LYS A CA 1
ATOM 1067 C C . LYS A 1 131 ? -17.208 10.800 2.267 1.00 56.97 131 LYS A C 1
ATOM 1069 O O . LYS A 1 131 ? -17.391 11.261 3.388 1.00 56.97 131 LYS A O 1
ATOM 1074 N N . MET A 1 132 ? -15.991 10.711 1.724 1.00 56.53 132 MET A N 1
ATOM 1075 C CA . MET A 1 132 ? -14.779 11.217 2.388 1.00 56.53 132 MET A CA 1
ATOM 1076 C C . MET A 1 132 ? -14.696 12.746 2.406 1.00 56.53 132 MET A C 1
ATOM 1078 O O . MET A 1 132 ? -14.245 13.303 3.399 1.00 56.53 132 MET A O 1
ATOM 1082 N N . ARG A 1 133 ? -15.161 13.426 1.349 1.00 55.72 133 ARG A N 1
ATOM 1083 C CA . ARG A 1 133 ? -15.161 14.901 1.259 1.00 55.72 133 ARG A CA 1
ATOM 1084 C C . ARG A 1 133 ? -16.313 15.569 2.019 1.00 55.72 133 ARG A C 1
ATOM 1086 O O . ARG A 1 133 ? -16.200 16.726 2.394 1.00 55.72 133 ARG A O 1
ATOM 1093 N N . 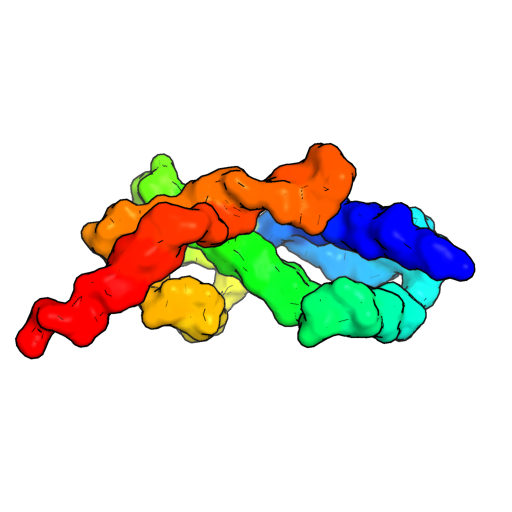GLY A 1 134 ? -17.415 14.855 2.253 1.00 48.97 134 GLY A N 1
ATOM 1094 C CA . GLY A 1 134 ? -18.585 15.378 2.969 1.00 48.97 134 GLY A CA 1
ATOM 1095 C C . GLY A 1 134 ? -18.436 15.477 4.494 1.00 48.97 134 GLY A C 1
ATOM 1096 O O . GLY A 1 134 ? -19.286 16.088 5.131 1.00 48.97 134 GLY A O 1
ATOM 1097 N N . ASN A 1 135 ? -17.379 14.903 5.081 1.00 49.91 135 ASN A N 1
ATOM 1098 C CA . ASN A 1 135 ? -17.149 14.903 6.532 1.00 49.91 135 ASN A CA 1
ATOM 1099 C C . ASN A 1 135 ? -16.279 16.073 7.036 1.00 49.91 135 ASN A C 1
ATOM 1101 O O . ASN A 1 135 ? -16.017 16.138 8.231 1.00 49.91 135 ASN A O 1
ATOM 1105 N N . GLU A 1 136 ? -15.844 16.994 6.168 1.00 44.38 136 GLU A N 1
ATOM 1106 C CA . GLU A 1 136 ? -15.066 18.182 6.571 1.00 44.38 136 GLU A CA 1
ATOM 1107 C C . GLU A 1 136 ? -15.940 19.383 7.002 1.00 44.38 136 GLU A C 1
ATOM 1109 O O . GLU A 1 136 ? -15.394 20.404 7.395 1.00 44.38 136 GLU A O 1
ATOM 1114 N N . ASN A 1 137 ? -17.279 19.275 6.979 1.00 36.81 137 ASN A N 1
ATOM 1115 C CA . ASN A 1 137 ? -18.191 20.410 7.228 1.00 36.81 137 ASN A CA 1
ATOM 1116 C C . ASN A 1 137 ? -19.147 20.248 8.427 1.00 36.81 137 ASN A C 1
ATOM 1118 O O . ASN A 1 137 ? -20.151 20.950 8.482 1.00 36.81 137 ASN A O 1
ATOM 1122 N N . ASN A 1 138 ? -18.881 19.344 9.372 1.00 37.97 138 ASN A N 1
ATOM 1123 C CA . ASN A 1 138 ? -19.686 19.233 10.596 1.00 37.97 138 ASN A CA 1
ATOM 1124 C C . ASN A 1 138 ? -18.785 19.085 11.831 1.00 37.97 138 ASN A C 1
ATOM 1126 O O . ASN A 1 138 ? -18.693 18.000 12.404 1.00 37.97 138 ASN A O 1
ATOM 1130 N N . GLU A 1 139 ? -18.144 20.184 12.222 1.00 35.03 139 GLU A N 1
ATOM 1131 C CA . GLU A 1 139 ? -17.763 20.501 13.608 1.00 35.03 139 GLU A CA 1
ATOM 1132 C C . GLU A 1 139 ? -18.016 21.989 13.864 1.00 35.03 139 GLU A C 1
ATOM 1134 O O . GLU A 1 139 ? -17.664 22.806 12.981 1.00 35.03 139 GLU A O 1
#

Secondary structure (DSSP, 8-state):
--THHHHHHHHHHHHTTTTS---HHHHHHHHSS-HHHHHHHHHHHHSS-HHHHHHHHHHHHHHHHHHH----HHHHHHHTT-S-HHHHHHHHHHHHSS-HHHHHHTT---EEEEEETTEEEEE--HHHHHHHHGGGS--

Foldseek 3Di:
DPCQVLLVQLVVLLLVAQQHDRDQVVNCVSNVHHSVVSQVVNCVVVVDGPVLVSLLQNLLVLLQCLLPHPDDNVVSCVSRVNPDSVVSQVSNCVNPVHGSVVSNVLSQHWDWDDPGVVDIGTGHDPVSVVVSVVPPPDD

Sequence (139 aa):
MDYFTVICSIIIYVENRLKTDISYKELEKETGFSIAHIRDIFVKKTEKPLSRYILERKILNAAFEISHTKETLLNIAEKYNFKNPDTFTRAFKRITGLTPSEFRKNKITVGRIKLCAGVYGVGFTSNEIQKMRGNENNE